Protein AF-A0A1V6C0Y6-F1 (afdb_monomer_lite)

Structure (mmCIF, N/CA/C/O backbone):
data_AF-A0A1V6C0Y6-F1
#
_entry.id   AF-A0A1V6C0Y6-F1
#
loop_
_atom_site.group_PDB
_atom_site.id
_atom_site.type_symbol
_atom_site.label_atom_id
_atom_site.label_alt_id
_atom_site.label_comp_id
_atom_site.label_asym_id
_atom_site.label_enti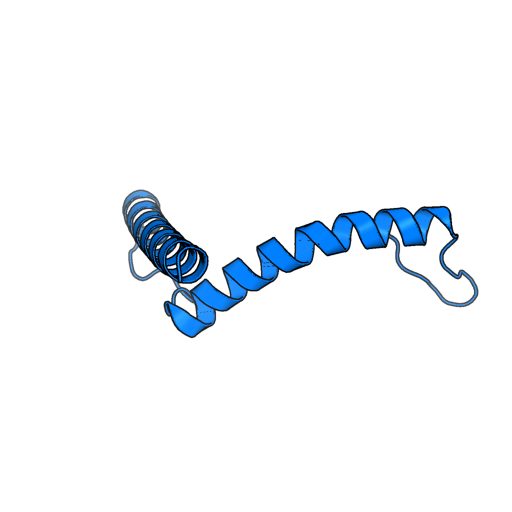ty_id
_atom_site.label_seq_id
_atom_site.pdbx_PDB_ins_code
_atom_site.Cartn_x
_atom_site.Cartn_y
_atom_site.Cartn_z
_atom_site.occupancy
_atom_site.B_iso_or_equiv
_atom_site.auth_seq_id
_atom_site.auth_comp_id
_atom_site.auth_asym_id
_atom_site.auth_atom_id
_atom_site.pdbx_PDB_model_num
ATOM 1 N N . MET A 1 1 ? 10.277 4.556 -14.373 1.00 86.56 1 MET A N 1
ATOM 2 C CA . MET A 1 1 ? 9.573 3.925 -15.510 1.00 86.56 1 MET A CA 1
ATOM 3 C C . MET A 1 1 ? 9.881 4.740 -16.750 1.00 86.56 1 MET A C 1
ATOM 5 O O . MET A 1 1 ? 9.536 5.917 -16.790 1.00 86.56 1 MET A O 1
ATOM 9 N N . HIS A 1 2 ? 10.594 4.157 -17.706 1.00 94.25 2 HIS A N 1
ATOM 10 C CA . HIS A 1 2 ? 10.936 4.838 -18.951 1.00 94.25 2 HIS A CA 1
ATOM 11 C C . HIS A 1 2 ? 9.665 5.084 -19.762 1.00 94.25 2 HIS A C 1
ATOM 13 O O . HIS A 1 2 ? 8.803 4.207 -19.843 1.00 94.25 2 HIS A O 1
ATOM 19 N N . LYS A 1 3 ? 9.544 6.269 -20.355 1.00 93.88 3 LYS A N 1
ATOM 20 C CA . LYS A 1 3 ? 8.421 6.628 -21.220 1.00 93.88 3 LYS A CA 1
ATOM 21 C C . LYS A 1 3 ? 8.918 6.722 -22.656 1.00 93.88 3 LYS A C 1
ATOM 23 O O . LYS A 1 3 ? 9.994 7.261 -22.896 1.00 93.88 3 LYS A O 1
ATOM 28 N N . ALA A 1 4 ? 8.139 6.177 -23.584 1.00 94.25 4 ALA A N 1
ATOM 29 C CA . ALA A 1 4 ? 8.347 6.442 -24.999 1.00 94.25 4 ALA A CA 1
ATOM 30 C C . ALA A 1 4 ? 7.902 7.877 -25.306 1.00 94.25 4 ALA A C 1
ATOM 32 O O . ALA A 1 4 ? 6.942 8.373 -24.713 1.00 94.25 4 ALA A O 1
ATOM 33 N N . TYR A 1 5 ? 8.574 8.511 -26.257 1.00 94.75 5 TYR A N 1
ATOM 34 C CA . TYR A 1 5 ? 8.205 9.825 -26.778 1.00 94.75 5 TYR A CA 1
ATOM 35 C C . TYR A 1 5 ? 8.142 9.766 -28.304 1.00 94.75 5 TYR A C 1
ATOM 37 O O . TYR A 1 5 ? 8.562 8.778 -28.916 1.00 94.75 5 TYR A O 1
ATOM 45 N N . ARG A 1 6 ? 7.612 10.818 -28.941 1.00 95.75 6 ARG A N 1
ATOM 46 C CA . ARG A 1 6 ? 7.543 10.898 -30.406 1.00 95.75 6 ARG A CA 1
ATOM 47 C C . ARG A 1 6 ? 8.932 10.648 -31.006 1.00 95.75 6 ARG A C 1
ATOM 49 O O . ARG A 1 6 ? 9.902 11.277 -30.592 1.00 95.75 6 ARG A O 1
ATOM 56 N N . ASN A 1 7 ? 9.009 9.710 -31.951 1.00 93.69 7 ASN A N 1
ATOM 57 C CA . ASN A 1 7 ? 10.239 9.272 -32.627 1.00 93.69 7 ASN A CA 1
ATOM 58 C C . ASN A 1 7 ? 11.340 8.710 -31.701 1.00 93.69 7 ASN A C 1
ATOM 60 O O . ASN A 1 7 ? 12.482 8.563 -32.125 1.00 93.69 7 ASN A O 1
ATOM 64 N N . LYS A 1 8 ? 11.015 8.382 -30.445 1.00 93.50 8 LYS A N 1
ATOM 65 C CA . LYS A 1 8 ? 11.925 7.749 -29.481 1.00 93.50 8 LYS A CA 1
ATOM 66 C C . LYS A 1 8 ? 11.212 6.578 -28.797 1.00 93.50 8 LYS A C 1
ATOM 68 O O . LYS A 1 8 ? 10.653 6.753 -27.706 1.00 93.50 8 LYS A O 1
ATOM 73 N N . PRO A 1 9 ? 11.163 5.401 -29.451 1.00 94.00 9 PRO A N 1
ATOM 74 C CA . PRO A 1 9 ? 10.609 4.200 -28.842 1.00 94.00 9 PRO A CA 1
ATOM 75 C C . PRO A 1 9 ? 11.494 3.719 -27.686 1.00 94.00 9 PRO A C 1
ATOM 77 O O . PRO A 1 9 ? 12.675 4.048 -27.608 1.00 94.00 9 PRO A O 1
ATOM 80 N N . LEU A 1 10 ? 10.911 2.918 -26.793 1.00 94.69 10 LEU A N 1
ATOM 81 C CA . LEU A 1 10 ? 11.669 2.273 -25.723 1.00 94.69 10 LEU A CA 1
ATOM 82 C C . LEU A 1 10 ? 12.578 1.191 -26.290 1.00 94.69 10 LEU A C 1
ATOM 84 O O . LEU A 1 10 ? 12.097 0.306 -27.013 1.00 94.69 10 LEU A O 1
ATOM 88 N N . ASP A 1 11 ? 13.834 1.230 -25.863 1.00 95.31 11 ASP A N 1
ATOM 89 C CA . ASP A 1 11 ? 14.796 0.160 -26.080 1.00 95.31 11 ASP A CA 1
ATOM 90 C C . ASP A 1 11 ? 14.371 -1.131 -25.352 1.00 95.31 11 ASP A C 1
ATOM 92 O O . ASP A 1 11 ? 13.595 -1.109 -24.388 1.00 95.31 11 ASP A O 1
ATOM 96 N N . ILE A 1 12 ? 14.880 -2.271 -25.813 1.00 96.44 12 ILE A N 1
ATOM 97 C CA . ILE A 1 12 ? 14.615 -3.595 -25.248 1.00 96.44 12 ILE A CA 1
ATOM 98 C C . ILE A 1 12 ? 14.940 -3.612 -23.749 1.00 96.44 12 ILE A C 1
ATOM 100 O O . ILE A 1 12 ? 14.092 -4.029 -22.954 1.00 96.44 12 ILE A O 1
ATOM 104 N N . ALA A 1 13 ? 16.095 -3.079 -23.332 1.00 96.12 13 ALA A N 1
ATOM 105 C CA . ALA A 1 13 ? 16.474 -3.040 -21.919 1.00 96.12 13 ALA A CA 1
ATOM 106 C C . ALA A 1 13 ? 15.487 -2.204 -21.085 1.00 96.12 13 ALA A C 1
ATOM 108 O O . ALA A 1 13 ? 15.036 -2.626 -20.017 1.00 96.12 13 ALA A O 1
ATOM 109 N N . GLN A 1 14 ? 15.061 -1.050 -21.607 1.00 96.31 14 GLN A N 1
ATOM 110 C CA . GLN A 1 14 ? 14.086 -0.180 -20.944 1.00 96.31 14 GLN A CA 1
ATOM 111 C C . GLN A 1 14 ? 12.717 -0.855 -20.790 1.00 96.31 14 GLN A C 1
ATOM 113 O O . GLN A 1 14 ? 12.048 -0.679 -19.767 1.00 96.31 14 GLN A O 1
ATOM 118 N N . ARG A 1 15 ? 12.293 -1.649 -21.783 1.00 95.62 15 ARG A N 1
ATOM 119 C CA . ARG A 1 15 ? 11.062 -2.451 -21.704 1.00 95.62 15 ARG A CA 1
ATOM 120 C C . ARG A 1 15 ? 11.168 -3.530 -20.633 1.00 95.62 15 ARG A C 1
ATOM 122 O O . ARG A 1 15 ? 10.228 -3.677 -19.853 1.00 95.62 15 ARG A O 1
ATOM 129 N N . PHE A 1 16 ? 12.295 -4.239 -20.556 1.00 96.69 16 PHE A N 1
ATOM 130 C CA . PHE A 1 16 ? 12.534 -5.227 -19.502 1.00 96.69 16 PHE A CA 1
ATOM 131 C C . PHE A 1 16 ? 12.469 -4.585 -18.115 1.00 96.69 16 PHE A C 1
ATOM 133 O O . PHE A 1 16 ? 11.689 -5.038 -17.278 1.00 96.69 16 PHE A O 1
ATOM 140 N N . ILE A 1 17 ? 13.183 -3.477 -17.895 1.00 96.31 17 ILE A N 1
ATOM 141 C CA . ILE A 1 17 ? 13.151 -2.730 -16.627 1.00 96.31 17 ILE A CA 1
ATOM 142 C C . ILE A 1 17 ? 11.717 -2.309 -16.277 1.00 96.31 17 ILE A C 1
ATOM 144 O O . ILE A 1 17 ? 11.245 -2.538 -15.162 1.00 96.31 17 ILE A O 1
ATOM 148 N N . ASN A 1 18 ? 10.978 -1.746 -17.236 1.00 96.62 18 ASN A N 1
ATOM 149 C CA . ASN A 1 18 ? 9.585 -1.363 -17.020 1.00 96.62 18 ASN A CA 1
ATOM 150 C C . ASN A 1 18 ? 8.689 -2.559 -16.668 1.00 96.62 18 ASN A C 1
ATOM 152 O O . ASN A 1 18 ? 7.790 -2.411 -15.836 1.00 96.62 18 ASN A O 1
ATOM 156 N N . ARG A 1 19 ? 8.922 -3.735 -17.265 1.00 95.44 19 ARG A N 1
ATOM 157 C CA . ARG A 1 19 ? 8.187 -4.968 -16.951 1.00 95.44 19 ARG A CA 1
ATOM 158 C C . ARG A 1 19 ? 8.462 -5.433 -15.521 1.00 95.44 19 ARG A C 1
ATOM 160 O O . ARG A 1 19 ? 7.508 -5.738 -14.808 1.00 95.44 19 ARG A O 1
ATOM 167 N N . PHE A 1 20 ? 9.722 -5.423 -15.084 1.00 95.62 20 PHE A N 1
ATOM 168 C CA . PHE A 1 20 ? 10.095 -5.752 -13.703 1.00 95.62 20 PHE A CA 1
ATOM 169 C C . PHE A 1 20 ? 9.471 -4.787 -12.692 1.00 95.62 20 PHE A C 1
ATOM 171 O O . PHE A 1 20 ? 8.884 -5.219 -11.707 1.00 95.62 20 PHE A O 1
ATOM 178 N N . ILE A 1 21 ? 9.508 -3.481 -12.959 1.00 95.94 21 ILE A N 1
ATOM 179 C CA . ILE A 1 21 ? 8.861 -2.493 -12.083 1.00 95.94 21 ILE A CA 1
ATOM 180 C C . ILE A 1 21 ? 7.343 -2.719 -12.044 1.00 95.94 21 ILE A C 1
ATOM 182 O O . ILE A 1 21 ? 6.725 -2.659 -10.981 1.00 95.94 21 ILE A O 1
ATOM 186 N N . SER A 1 22 ? 6.728 -3.000 -13.195 1.00 95.81 22 SER A N 1
ATOM 187 C CA . SER A 1 22 ? 5.276 -3.180 -13.295 1.00 95.81 22 SER A CA 1
ATOM 188 C C . SER A 1 22 ? 4.775 -4.413 -12.541 1.00 95.81 22 SER A C 1
ATOM 190 O O . SER A 1 22 ? 3.681 -4.358 -11.979 1.00 95.81 22 SER A O 1
ATOM 192 N N . SER A 1 23 ? 5.566 -5.491 -12.472 1.00 95.31 23 SER A N 1
ATOM 193 C CA . SER A 1 23 ? 5.187 -6.711 -11.743 1.00 95.31 23 SER A CA 1
ATOM 194 C C . SER A 1 23 ? 5.054 -6.478 -10.232 1.00 95.31 23 SER A C 1
ATOM 196 O O . SER A 1 23 ? 4.192 -7.075 -9.583 1.00 95.31 23 SER A O 1
ATOM 198 N N . VAL A 1 24 ? 5.858 -5.567 -9.677 1.00 96.12 24 VAL A N 1
ATOM 199 C CA . VAL A 1 24 ? 5.769 -5.141 -8.275 1.00 96.12 24 VAL A CA 1
ATOM 200 C C . VAL A 1 24 ? 4.679 -4.086 -8.104 1.00 96.12 24 VAL A C 1
ATOM 202 O O . VAL A 1 24 ? 3.821 -4.219 -7.230 1.00 96.12 24 VAL A O 1
ATOM 205 N N . ARG A 1 25 ? 4.661 -3.068 -8.974 1.00 96.38 25 ARG A N 1
ATOM 206 C CA . ARG A 1 25 ? 3.723 -1.938 -8.904 1.00 96.38 25 ARG A CA 1
ATOM 207 C C . ARG A 1 25 ? 2.268 -2.393 -8.890 1.00 96.38 25 ARG A C 1
ATOM 209 O O . ARG A 1 25 ? 1.497 -1.906 -8.070 1.00 96.38 25 ARG A O 1
ATOM 216 N N . TYR A 1 26 ? 1.910 -3.364 -9.732 1.00 96.19 26 TYR A N 1
ATOM 217 C CA . TYR A 1 26 ? 0.549 -3.898 -9.778 1.00 96.19 26 TYR A CA 1
ATOM 218 C C . TYR A 1 26 ? 0.086 -4.432 -8.414 1.00 96.19 26 TYR A C 1
ATOM 220 O O . TYR A 1 26 ? -1.029 -4.138 -7.992 1.00 96.19 26 TYR A O 1
ATOM 228 N N . LYS A 1 27 ? 0.945 -5.155 -7.681 1.00 94.50 27 LYS A N 1
ATOM 229 C CA . LYS A 1 27 ? 0.606 -5.705 -6.356 1.00 94.50 27 LYS A CA 1
ATOM 230 C C . LYS A 1 27 ? 0.336 -4.595 -5.335 1.00 94.50 27 LYS A C 1
ATOM 232 O O . LYS A 1 27 ? -0.609 -4.692 -4.549 1.00 94.50 27 LYS A O 1
ATOM 237 N N . VAL A 1 28 ? 1.142 -3.534 -5.369 1.00 95.44 28 VAL A N 1
ATOM 238 C CA . VAL A 1 28 ? 1.004 -2.372 -4.478 1.00 95.44 28 VAL A CA 1
ATOM 239 C C . VAL A 1 28 ? -0.270 -1.590 -4.804 1.00 95.44 28 VAL A C 1
ATOM 241 O O . VAL A 1 28 ? -1.092 -1.347 -3.923 1.00 95.44 28 VAL A O 1
ATOM 244 N N . GLU A 1 29 ? -0.481 -1.250 -6.076 1.00 97.00 29 GLU A N 1
ATOM 245 C CA . GLU A 1 29 ? -1.636 -0.464 -6.524 1.00 97.00 29 GLU A CA 1
ATOM 246 C C . GLU A 1 29 ? -2.962 -1.200 -6.315 1.00 97.00 29 GLU A C 1
ATOM 248 O O . GLU A 1 29 ? -3.933 -0.588 -5.871 1.00 97.00 29 GLU A O 1
ATOM 253 N N . GLN A 1 30 ? -3.002 -2.516 -6.554 1.00 95.62 30 GLN A N 1
ATOM 254 C CA . GLN A 1 30 ? -4.169 -3.346 -6.240 1.00 95.62 30 GLN A CA 1
ATOM 255 C C . GLN A 1 30 ? -4.502 -3.325 -4.749 1.00 95.62 30 GLN A C 1
ATOM 257 O O . GLN A 1 30 ? -5.670 -3.189 -4.383 1.00 95.62 30 GLN A O 1
ATOM 262 N N . THR A 1 31 ? -3.491 -3.411 -3.882 1.00 95.38 31 THR A N 1
ATOM 263 C CA . THR A 1 31 ? -3.690 -3.370 -2.426 1.00 95.38 31 THR A CA 1
ATOM 264 C C . THR A 1 31 ? -4.274 -2.020 -2.005 1.00 95.38 31 THR A C 1
ATOM 266 O O . THR A 1 31 ? -5.309 -1.976 -1.345 1.00 95.38 31 THR A O 1
ATOM 269 N N . ILE A 1 32 ? -3.701 -0.909 -2.484 1.00 95.56 32 ILE A N 1
ATOM 270 C CA . ILE A 1 32 ? -4.218 0.444 -2.217 1.00 95.56 32 ILE A CA 1
ATOM 271 C C . ILE A 1 32 ? -5.649 0.605 -2.750 1.00 95.56 32 ILE A C 1
ATOM 273 O O . ILE A 1 32 ? -6.523 1.124 -2.054 1.00 95.56 32 ILE A O 1
ATOM 277 N N . GLY A 1 33 ? -5.914 0.152 -3.977 1.00 97.00 33 GLY A N 1
ATOM 278 C CA . GLY A 1 33 ? -7.240 0.218 -4.589 1.00 97.00 33 GLY A CA 1
ATOM 279 C C . GLY A 1 33 ? -8.282 -0.619 -3.846 1.00 97.00 33 GLY A C 1
ATOM 280 O O . GLY A 1 33 ? -9.444 -0.219 -3.761 1.00 97.00 33 GLY A O 1
ATOM 281 N N . THR A 1 34 ? -7.873 -1.753 -3.278 1.00 96.81 34 THR A N 1
ATOM 282 C CA . THR A 1 34 ? -8.729 -2.608 -2.447 1.00 96.81 34 THR A CA 1
ATOM 283 C C . THR A 1 34 ? -9.028 -1.947 -1.109 1.00 96.81 34 THR A C 1
ATOM 285 O O . THR A 1 34 ? -10.189 -1.905 -0.713 1.00 96.81 34 THR A O 1
ATOM 288 N N . LEU A 1 35 ? -8.030 -1.355 -0.447 1.00 97.00 35 LEU A N 1
ATOM 289 C CA . LEU A 1 35 ? -8.247 -0.612 0.797 1.00 97.00 35 LEU A CA 1
ATOM 290 C C . LEU A 1 35 ? -9.221 0.558 0.591 1.00 97.00 35 LEU A C 1
ATOM 292 O O . LEU A 1 35 ? -10.173 0.718 1.350 1.00 97.00 35 LEU A O 1
ATOM 296 N N . LYS A 1 36 ? -9.056 1.331 -0.487 1.00 96.62 36 LYS A N 1
ATOM 297 C CA . LYS A 1 36 ? -9.943 2.468 -0.780 1.00 96.62 36 LYS A CA 1
ATOM 298 C C . LYS A 1 36 ? -11.381 2.049 -1.096 1.00 96.62 36 LYS A C 1
ATOM 300 O O . LYS A 1 36 ? -12.306 2.681 -0.601 1.00 96.62 36 LYS A O 1
ATOM 305 N N . ARG A 1 37 ? -11.577 1.015 -1.926 1.00 96.06 37 ARG A N 1
ATOM 306 C CA . ARG A 1 37 ? -12.912 0.605 -2.410 1.00 96.06 37 ARG A CA 1
ATOM 307 C C . ARG A 1 3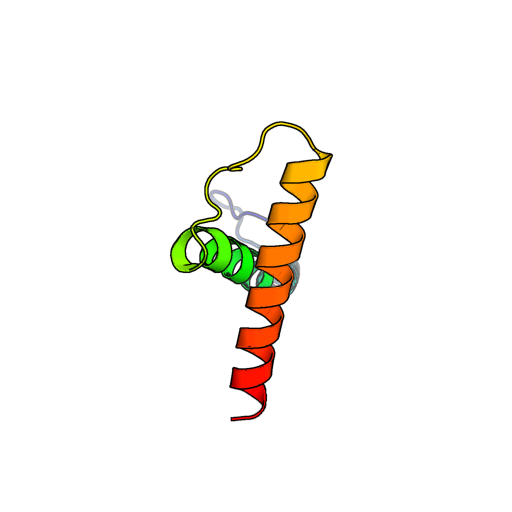7 ? -13.618 -0.392 -1.491 1.00 96.06 37 ARG A C 1
ATOM 309 O O . ARG A 1 37 ? -14.808 -0.255 -1.249 1.00 96.06 37 ARG A O 1
ATOM 316 N N . GLY A 1 38 ? -12.900 -1.401 -1.003 1.00 95.19 38 GLY A N 1
ATOM 317 C CA . GLY A 1 38 ? -13.457 -2.489 -0.195 1.00 95.19 38 GLY A CA 1
ATOM 318 C C . GLY A 1 38 ? -13.482 -2.186 1.301 1.00 95.19 38 GLY A C 1
ATOM 319 O O . GLY A 1 38 ? -14.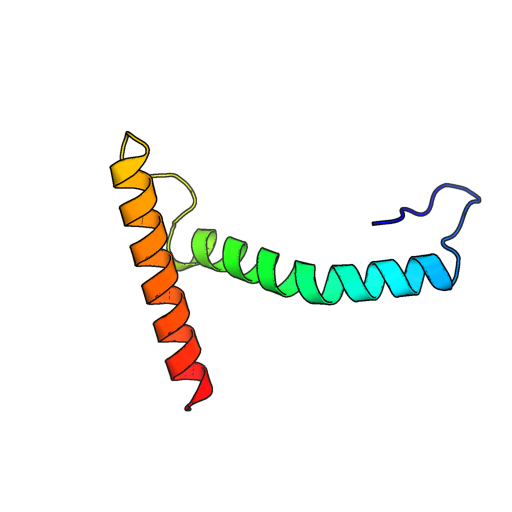445 -2.534 1.969 1.00 95.19 38 GLY A O 1
ATOM 320 N N . TYR A 1 39 ? -12.458 -1.498 1.810 1.00 95.31 39 TYR A N 1
ATOM 321 C CA . TYR A 1 39 ? -12.336 -1.151 3.233 1.00 95.31 39 TYR A CA 1
ATOM 322 C C . TYR A 1 39 ? -12.733 0.305 3.522 1.00 95.31 39 TYR A C 1
ATOM 324 O O . TYR A 1 39 ? -12.589 0.773 4.645 1.00 95.31 39 TYR A O 1
ATOM 332 N N . GLN A 1 40 ? -13.226 1.034 2.510 1.00 94.69 40 GLN A N 1
ATOM 333 C CA . GLN A 1 40 ? -13.644 2.440 2.611 1.00 94.69 40 GLN A CA 1
ATOM 334 C C . GLN A 1 40 ? -12.541 3.383 3.132 1.00 94.69 40 GLN A C 1
ATOM 336 O O . GLN A 1 40 ? -12.812 4.491 3.587 1.00 94.69 40 GLN A O 1
ATOM 341 N N . PHE A 1 41 ? -11.271 2.989 2.996 1.00 95.81 41 PHE A N 1
ATOM 342 C CA . PHE A 1 41 ? -10.117 3.752 3.469 1.00 95.81 41 PHE A CA 1
ATOM 343 C C . PHE A 1 41 ? -9.679 4.817 2.445 1.00 95.81 41 PHE A C 1
ATOM 345 O O . PHE A 1 41 ? -8.522 4.890 2.026 1.00 95.81 41 PHE A O 1
ATOM 352 N N . PHE A 1 42 ? -10.630 5.615 1.950 1.00 95.00 42 PHE A N 1
ATOM 353 C CA . PHE A 1 42 ? -10.366 6.702 0.996 1.00 95.00 42 PHE A CA 1
ATOM 354 C C . PHE A 1 42 ? -10.041 8.034 1.685 1.00 95.00 42 PHE A C 1
ATOM 356 O O . PHE A 1 42 ? -9.436 8.912 1.068 1.00 95.00 42 PHE A O 1
ATOM 363 N N . ARG A 1 43 ? -10.415 8.177 2.961 1.00 94.19 43 ARG A N 1
ATOM 364 C CA . ARG A 1 43 ? -10.135 9.331 3.816 1.00 94.19 43 ARG A CA 1
ATOM 365 C C . ARG A 1 43 ? -9.886 8.839 5.239 1.00 94.19 43 ARG A C 1
ATOM 367 O O . ARG A 1 43 ? -10.595 7.952 5.696 1.00 94.19 43 ARG A O 1
ATOM 374 N N . MET A 1 44 ? -8.929 9.448 5.938 1.00 93.19 44 MET A N 1
ATOM 375 C CA . MET A 1 44 ? -8.732 9.175 7.363 1.00 93.19 44 MET A CA 1
ATOM 376 C C . MET A 1 44 ? -9.948 9.612 8.169 1.00 93.19 44 MET A C 1
ATOM 378 O O . MET A 1 44 ? -10.403 10.756 8.043 1.00 93.19 44 MET A O 1
ATOM 382 N N . ARG A 1 45 ? -10.450 8.715 9.017 1.00 93.88 45 ARG A N 1
ATOM 383 C CA . ARG A 1 45 ? -11.581 9.000 9.897 1.00 93.88 45 ARG A CA 1
ATOM 384 C C . ARG A 1 45 ? -11.151 9.837 11.092 1.00 93.88 45 ARG A C 1
ATOM 386 O O . ARG A 1 45 ? -11.880 10.733 11.521 1.00 93.88 45 ARG A O 1
ATOM 393 N N . TYR A 1 46 ? -9.975 9.544 11.636 1.00 95.88 46 TYR A N 1
ATOM 394 C CA . TYR A 1 46 ? -9.481 10.179 12.851 1.00 95.88 46 TYR A CA 1
ATOM 395 C C . TYR A 1 46 ? -8.521 11.333 12.555 1.00 95.88 46 TYR A C 1
ATOM 397 O O . TYR A 1 46 ? -7.757 11.315 11.591 1.00 95.88 46 TYR A O 1
ATOM 405 N N . LYS A 1 47 ? -8.549 12.350 13.423 1.00 95.81 47 LYS A N 1
ATOM 406 C CA . LYS A 1 47 ? -7.561 13.434 13.423 1.00 95.81 47 LYS A CA 1
ATOM 407 C C . LYS A 1 47 ? -6.324 13.017 14.220 1.00 95.81 47 LYS A C 1
ATOM 409 O O . LYS A 1 47 ? -6.452 12.396 15.276 1.00 95.81 47 LYS A O 1
ATOM 414 N N . GLY A 1 48 ? -5.156 13.444 13.746 1.00 96.38 48 GLY A N 1
ATOM 415 C CA . GLY A 1 48 ? -3.863 13.152 14.365 1.00 96.38 48 GLY A CA 1
ATOM 416 C C . GLY A 1 48 ? -3.226 11.863 13.841 1.00 96.38 48 GLY A C 1
ATOM 417 O O . GLY A 1 48 ? -3.917 10.904 13.496 1.00 96.38 48 GLY A O 1
ATOM 418 N N . LEU A 1 49 ? -1.892 11.858 13.778 1.00 96.50 49 LEU A N 1
ATOM 419 C CA . LEU A 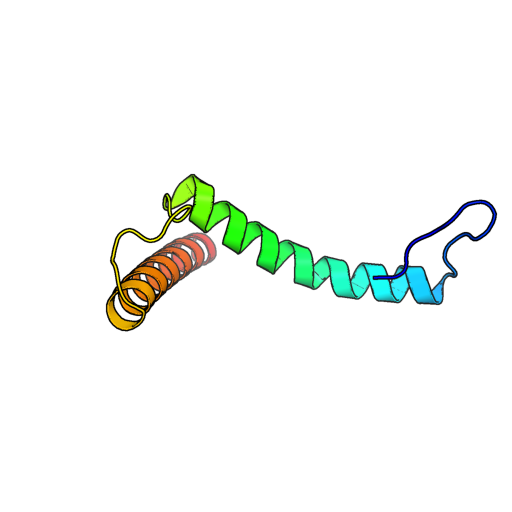1 49 ? -1.110 10.764 13.191 1.00 96.50 49 LEU A CA 1
ATOM 420 C C . LEU A 1 49 ? -1.265 9.449 13.955 1.00 96.50 49 LEU A C 1
ATOM 422 O O . LEU A 1 49 ? -1.382 8.402 13.335 1.00 96.50 49 LEU A O 1
ATOM 426 N N . GLU A 1 50 ? -1.315 9.498 15.285 1.00 97.75 50 GLU A N 1
ATOM 427 C CA . GLU A 1 50 ? -1.419 8.303 16.128 1.00 97.75 50 GLU A CA 1
ATOM 428 C C . GLU A 1 50 ? -2.687 7.492 15.823 1.00 97.75 50 GLU A C 1
ATOM 430 O O . GLU A 1 50 ? -2.622 6.308 15.488 1.0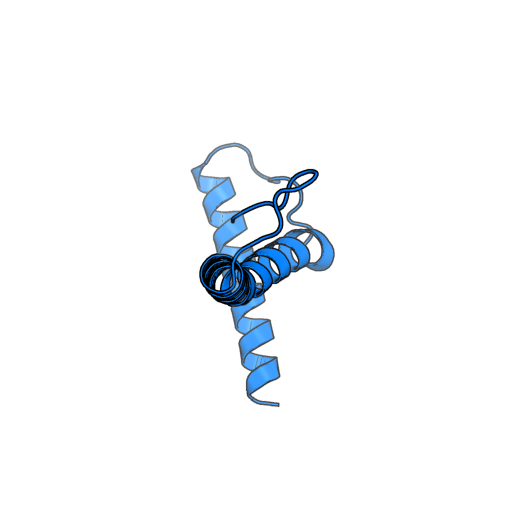0 97.75 50 GLU A O 1
ATOM 435 N N . LYS A 1 51 ? -3.851 8.151 15.847 1.00 97.69 51 LYS A N 1
ATOM 436 C CA . LYS A 1 51 ? -5.140 7.504 15.572 1.00 97.69 51 LYS A CA 1
ATOM 437 C C . LYS A 1 51 ? -5.275 7.092 14.104 1.00 97.69 51 LYS A C 1
ATOM 439 O O . LYS A 1 51 ? -5.825 6.032 13.824 1.00 97.69 51 LYS A O 1
ATOM 444 N N . GLY A 1 52 ? -4.745 7.891 13.174 1.00 96.94 52 GLY A N 1
ATOM 445 C CA . GLY A 1 52 ? -4.702 7.528 11.754 1.00 96.94 52 GLY A CA 1
ATOM 446 C C . GLY A 1 52 ? -3.828 6.297 11.486 1.00 96.94 52 GLY A C 1
ATOM 447 O O . GLY A 1 52 ? -4.213 5.421 10.715 1.00 96.94 52 GLY A O 1
ATOM 448 N N . ASN A 1 53 ? -2.685 6.183 12.167 1.00 97.00 53 ASN A N 1
ATOM 449 C CA . ASN A 1 53 ? -1.822 5.006 12.079 1.00 97.00 53 ASN A CA 1
ATOM 450 C C . ASN A 1 53 ? -2.512 3.763 12.641 1.00 97.00 53 ASN A C 1
ATOM 452 O O . ASN A 1 53 ? -2.459 2.710 12.011 1.00 97.00 53 ASN A O 1
ATOM 456 N N . MET A 1 54 ? -3.206 3.884 13.776 1.00 97.56 54 MET A N 1
ATOM 457 C CA . MET A 1 54 ? -4.013 2.791 14.324 1.00 97.56 54 MET A CA 1
ATOM 458 C C . MET A 1 54 ? -5.071 2.313 13.314 1.00 97.56 54 MET A C 1
ATOM 460 O O . MET A 1 54 ? -5.158 1.118 13.037 1.00 97.56 54 MET A O 1
ATOM 464 N N . GLU A 1 55 ? -5.837 3.235 12.720 1.00 96.75 55 GLU A N 1
ATOM 465 C CA . GLU A 1 55 ? -6.854 2.920 11.706 1.00 96.75 55 GLU A CA 1
ATOM 466 C C . GLU A 1 55 ? -6.249 2.208 10.486 1.00 96.75 55 GLU A C 1
ATOM 468 O O . GLU A 1 55 ? -6.788 1.204 10.011 1.00 96.75 55 GLU A O 1
ATOM 473 N N . PHE A 1 56 ? -5.109 2.696 9.992 1.00 96.44 56 PHE A N 1
ATOM 474 C CA . PHE A 1 56 ? -4.404 2.078 8.873 1.00 96.44 56 PHE A CA 1
ATOM 475 C C . PHE A 1 56 ? -3.942 0.654 9.200 1.00 96.44 56 PHE A C 1
ATOM 477 O O . PHE A 1 56 ? -4.182 -0.262 8.412 1.00 96.44 56 PHE A O 1
ATOM 484 N N . LEU A 1 57 ? -3.316 0.453 10.364 1.00 97.12 57 LEU A N 1
ATOM 485 C CA . LEU A 1 57 ? -2.813 -0.853 10.791 1.00 97.12 57 LEU A CA 1
ATOM 486 C C . LEU A 1 57 ? -3.947 -1.871 10.938 1.00 97.12 57 LEU A C 1
ATOM 488 O O . LEU A 1 57 ? -3.807 -2.999 10.470 1.00 97.12 57 LEU A O 1
ATOM 492 N N . LEU A 1 58 ? -5.086 -1.477 11.515 1.00 96.94 58 LEU A N 1
ATOM 493 C CA . LEU A 1 58 ? -6.253 -2.355 11.643 1.00 96.94 58 LEU A CA 1
ATOM 494 C C . LEU A 1 58 ? -6.798 -2.783 10.274 1.00 96.94 58 LEU A C 1
ATOM 496 O O . LEU A 1 58 ? -7.029 -3.972 10.048 1.00 96.94 58 LEU A O 1
ATOM 500 N N . ASN A 1 59 ? -6.931 -1.845 9.332 1.00 96.75 59 ASN A N 1
ATOM 501 C CA . ASN A 1 59 ? -7.353 -2.163 7.965 1.00 96.75 59 ASN A CA 1
ATOM 502 C C . ASN A 1 59 ? -6.347 -3.070 7.240 1.00 96.75 59 ASN A C 1
ATOM 504 O O . ASN A 1 59 ? -6.744 -4.018 6.561 1.00 96.75 59 ASN A O 1
ATOM 508 N N . ALA A 1 60 ? -5.046 -2.819 7.404 1.00 96.69 60 ALA A N 1
ATOM 509 C CA . ALA A 1 60 ? -3.994 -3.640 6.813 1.00 96.69 60 ALA A CA 1
ATOM 510 C C . ALA A 1 60 ? -3.993 -5.071 7.378 1.00 96.69 60 ALA A C 1
ATOM 512 O O . ALA A 1 60 ? -3.882 -6.031 6.615 1.00 96.69 60 ALA A O 1
ATOM 513 N N . MET A 1 61 ? -4.176 -5.229 8.694 1.00 97.88 61 MET A N 1
ATOM 514 C CA . MET A 1 61 ? -4.306 -6.541 9.334 1.00 97.88 61 MET A CA 1
ATOM 515 C C . MET A 1 61 ? -5.533 -7.294 8.812 1.00 97.88 61 MET A C 1
ATOM 517 O O . MET A 1 61 ? -5.405 -8.438 8.383 1.00 97.88 61 MET A O 1
ATOM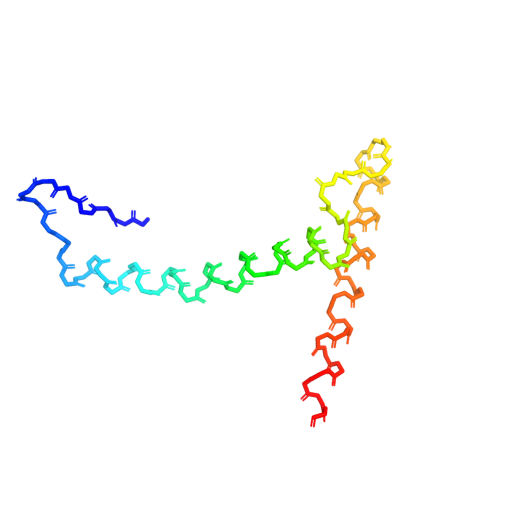 521 N N . ALA A 1 62 ? -6.699 -6.645 8.756 1.00 97.06 62 ALA A N 1
ATOM 522 C CA . ALA A 1 62 ? -7.920 -7.256 8.232 1.00 97.06 62 ALA A CA 1
ATOM 523 C C . ALA A 1 62 ? -7.791 -7.663 6.751 1.00 97.06 62 ALA A C 1
ATOM 525 O O . ALA A 1 62 ? -8.263 -8.730 6.353 1.00 97.06 62 ALA A O 1
ATOM 526 N N . PHE A 1 63 ? -7.127 -6.843 5.930 1.00 96.50 63 PHE A N 1
ATOM 527 C CA . PHE A 1 63 ? -6.799 -7.186 4.544 1.00 96.50 63 PHE A CA 1
ATOM 528 C C . PHE A 1 63 ? -5.910 -8.428 4.452 1.00 96.50 63 PHE A C 1
ATOM 530 O O . PHE A 1 63 ? -6.219 -9.351 3.696 1.00 96.50 63 PHE A O 1
ATOM 537 N N . ASN A 1 64 ? -4.835 -8.477 5.240 1.00 95.56 64 ASN A N 1
ATOM 538 C CA . ASN A 1 64 ? -3.905 -9.602 5.230 1.00 95.56 64 ASN A CA 1
ATOM 539 C C . ASN A 1 64 ? -4.563 -10.898 5.714 1.00 95.56 64 ASN A C 1
ATOM 541 O O . ASN A 1 64 ? -4.357 -11.933 5.088 1.00 95.56 64 ASN A O 1
ATOM 545 N N . LEU A 1 65 ? -5.394 -10.843 6.760 1.00 96.88 65 LEU A N 1
ATOM 546 C CA . LEU A 1 65 ? -6.136 -12.005 7.260 1.00 96.88 65 LEU A CA 1
ATOM 547 C C . LEU A 1 65 ? -7.098 -12.559 6.207 1.00 96.88 65 LEU A C 1
ATOM 549 O O . LEU A 1 65 ? -7.080 -13.755 5.929 1.00 96.88 65 LEU A O 1
ATOM 553 N N . LYS A 1 66 ? -7.887 -11.690 5.559 1.00 95.56 66 LYS A N 1
ATOM 554 C CA . LYS A 1 66 ? -8.791 -12.107 4.478 1.00 95.56 66 LYS A CA 1
ATOM 555 C C . LYS A 1 66 ? -8.026 -12.740 3.315 1.00 95.56 66 LYS A C 1
ATOM 557 O O . LYS A 1 66 ? -8.461 -13.741 2.755 1.00 95.56 66 LYS A O 1
ATOM 562 N N . LYS A 1 67 ? -6.883 -12.157 2.948 1.00 94.38 67 LYS A N 1
ATOM 563 C CA . LYS A 1 67 ? -6.031 -12.683 1.881 1.00 94.38 67 LYS A CA 1
ATOM 564 C C . LYS A 1 67 ? -5.406 -14.030 2.248 1.00 94.38 67 LYS A C 1
ATOM 566 O O . LYS A 1 67 ? -5.315 -14.881 1.378 1.00 94.38 67 LYS A O 1
ATOM 571 N N . ALA A 1 68 ? -4.990 -14.212 3.501 1.00 96.56 68 ALA A N 1
ATOM 572 C CA . ALA A 1 68 ? -4.442 -15.471 3.995 1.00 96.56 68 ALA A CA 1
ATOM 573 C C . ALA A 1 68 ? -5.496 -16.586 3.992 1.00 96.56 68 ALA A C 1
ATOM 575 O O . ALA A 1 68 ? -5.202 -17.680 3.530 1.00 96.56 68 ALA A O 1
ATOM 576 N N . ALA A 1 69 ? -6.728 -16.295 4.424 1.00 96.88 69 ALA A N 1
ATOM 577 C CA . ALA A 1 69 ? -7.832 -17.253 4.350 1.00 96.88 69 ALA A CA 1
ATOM 578 C C . ALA A 1 69 ? -8.070 -17.728 2.905 1.00 96.88 69 ALA A C 1
ATOM 580 O O . ALA A 1 69 ? -8.067 -18.924 2.642 1.00 96.88 69 ALA A O 1
ATOM 581 N N . ALA A 1 70 ? -8.122 -16.792 1.952 1.00 94.25 70 ALA A N 1
ATOM 582 C CA . ALA A 1 70 ? -8.284 -17.095 0.528 1.00 94.25 70 ALA A CA 1
ATOM 583 C C . ALA A 1 70 ? -7.075 -17.791 -0.137 1.00 94.25 70 ALA A C 1
ATOM 585 O O . ALA A 1 70 ? -7.130 -18.083 -1.325 1.00 94.25 70 ALA A O 1
ATOM 586 N N . MET A 1 71 ? -5.951 -17.967 0.569 1.00 93.62 71 MET A N 1
ATOM 587 C CA . MET A 1 71 ? -4.798 -18.743 0.086 1.00 93.62 71 MET A CA 1
ATOM 588 C C . MET A 1 71 ? -4.808 -20.192 0.581 1.00 93.62 71 MET A C 1
ATOM 590 O O . MET A 1 71 ? -4.028 -20.995 0.076 1.00 93.62 71 MET A O 1
ATOM 594 N N . ILE A 1 72 ? -5.596 -20.484 1.618 1.00 92.44 72 ILE A N 1
ATOM 595 C CA . ILE A 1 72 ? -5.691 -21.810 2.240 1.00 92.44 72 ILE A CA 1
ATOM 596 C C . ILE A 1 72 ? -6.887 -22.589 1.668 1.00 92.44 72 ILE A C 1
ATOM 598 O O . ILE A 1 72 ? -6.838 -23.816 1.631 1.00 92.44 72 ILE A O 1
ATOM 602 N N . GLU A 1 73 ? -7.929 -21.878 1.227 1.00 65.25 73 GLU A N 1
ATOM 603 C CA . GLU A 1 73 ? -9.022 -22.398 0.386 1.00 65.25 73 GLU A CA 1
ATOM 604 C C . GLU A 1 73 ? -8.561 -22.670 -1.054 1.00 65.25 73 GLU A C 1
ATOM 606 O O . GLU A 1 73 ? -8.995 -23.702 -1.615 1.00 65.25 73 GLU A O 1
#

pLDDT: mean 95.22, std 3.87, range [65.25, 97.88]

Secondary structure (DSSP, 8-state):
----BTTBPPPHHHHHHHHHHHHHHHHHHHHHHHHHHHS-TTS-SSSSHHHHHHHHHHHHHHHHHHHHHHHH-

Foldseek 3Di:
DDDADVVRDDDPVRVVVVVVVVVVVVVVVVVVVCCCPVVVPVDQPDPDPVSSVVVVVVSVVVVVVVVVVVVVD

Radius of gyration: 17.92 Å; chains: 1; bounding box: 30×36×49 Å

Sequence (73 aa):
MHKAYRNKPLDIAQRFINRFISSVRYKVEQTIGTLKRGYQFFRMRYKGLEKGNMEFLLNAMAFNLKKAAAMIE